Protein AF-A0A8J3CIY4-F1 (afdb_monomer_lite)

Secondary structure (DSSP, 8-state):
--GGG--HHHHHHHHHHHHHHHHHHHHHHHH-TT------PPP-----HHHHHHHHHHHHHHHHHHHHH-TT--

Foldseek 3Di:
DDLVPDDPVNVVVLVVVLVVLVVVQVVCLVPPPVSDRDDDDRDPHPDDPVNVVVVVVVVVVVVVVCCVVPVPDD

pLDDT: mean 73.5, std 9.36, range [50.06, 87.5]

Organism: NCBI:txid907463

Radius of gyration: 15.4 Å; chains: 1; bounding box: 39×32×33 Å

Structure (mmCIF, N/CA/C/O backbone):
data_AF-A0A8J3CIY4-F1
#
_entry.id   AF-A0A8J3CIY4-F1
#
loop_
_atom_site.group_PDB
_atom_site.id
_atom_site.type_symbol
_atom_site.label_atom_id
_atom_site.label_alt_id
_atom_site.label_comp_id
_atom_site.label_asym_id
_atom_site.label_entity_id
_atom_site.label_seq_id
_atom_site.pdbx_PDB_ins_code
_atom_site.Cartn_x
_atom_site.Cartn_y
_atom_site.Cartn_z
_atom_site.occupancy
_atom_site.B_iso_or_equiv
_atom_site.auth_seq_id
_atom_site.auth_comp_id
_atom_site.auth_asym_id
_atom_site.auth_atom_id
_atom_site.pdbx_PDB_model_num
ATOM 1 N N . MET A 1 1 ? -23.953 -4.248 1.370 1.00 50.22 1 MET A N 1
ATOM 2 C CA . MET A 1 1 ? -23.136 -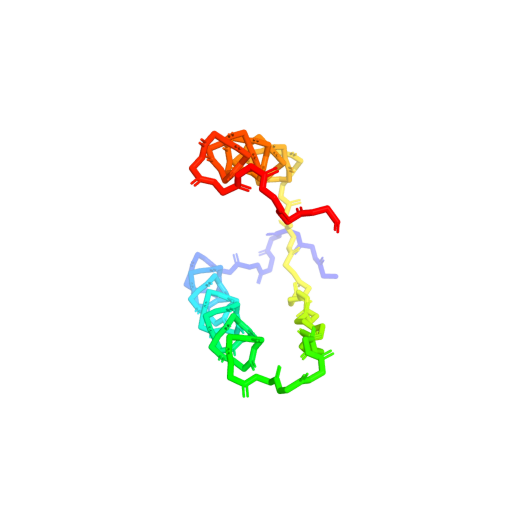5.305 1.997 1.00 50.22 1 MET A CA 1
ATOM 3 C C . MET A 1 1 ? -22.546 -4.702 3.255 1.00 50.22 1 MET A C 1
ATOM 5 O O . MET A 1 1 ? -21.900 -3.665 3.147 1.00 50.22 1 MET A O 1
ATOM 9 N N . GLY A 1 2 ? -22.918 -5.224 4.423 1.00 53.53 2 GLY A N 1
ATOM 10 C CA . GLY A 1 2 ? -22.474 -4.705 5.720 1.00 53.53 2 GLY A CA 1
ATOM 11 C C . GLY A 1 2 ? -21.101 -5.257 6.122 1.00 53.53 2 GLY A C 1
ATOM 12 O O . GLY A 1 2 ? -20.601 -6.198 5.507 1.00 53.53 2 GLY A O 1
ATOM 13 N N . LEU A 1 3 ? -20.485 -4.638 7.136 1.00 55.56 3 LEU A N 1
ATOM 14 C CA . LEU A 1 3 ? -19.190 -5.027 7.729 1.00 55.56 3 LEU A CA 1
ATOM 15 C C . LEU A 1 3 ? -19.164 -6.486 8.230 1.00 55.56 3 LEU A C 1
ATOM 17 O O . LEU A 1 3 ? -18.105 -7.083 8.352 1.00 55.56 3 LEU A O 1
ATOM 21 N N . ASP A 1 4 ? -20.334 -7.050 8.503 1.00 62.88 4 ASP A N 1
ATOM 22 C CA . ASP A 1 4 ? -20.597 -8.398 9.005 1.00 62.88 4 ASP A CA 1
ATOM 23 C C . ASP A 1 4 ? -20.431 -9.512 7.957 1.00 62.88 4 ASP A C 1
ATOM 25 O O . ASP A 1 4 ? -20.371 -10.685 8.316 1.00 62.88 4 ASP A O 1
ATOM 29 N N . GLN A 1 5 ? -20.342 -9.163 6.670 1.00 64.38 5 GLN A N 1
ATOM 30 C CA . GLN A 1 5 ? -20.262 -10.136 5.572 1.00 64.38 5 GLN A CA 1
ATOM 31 C C . GLN A 1 5 ? -18.833 -10.471 5.133 1.00 64.38 5 GLN A C 1
ATOM 33 O O . GLN A 1 5 ? -18.666 -11.293 4.238 1.00 64.38 5 GLN A O 1
ATOM 38 N N . TRP A 1 6 ? -17.815 -9.843 5.724 1.00 66.06 6 TRP A N 1
ATOM 39 C CA . TRP A 1 6 ? -16.419 -10.079 5.361 1.00 66.06 6 TRP A CA 1
ATOM 40 C C . TRP A 1 6 ? -15.762 -11.052 6.333 1.00 66.06 6 TRP A C 1
ATOM 42 O O . TRP A 1 6 ? -15.661 -10.796 7.533 1.00 66.06 6 TRP A O 1
ATOM 52 N N . SER A 1 7 ? -15.286 -12.182 5.816 1.00 78.12 7 SER A N 1
ATOM 53 C CA . SER A 1 7 ? -14.392 -13.046 6.581 1.00 78.12 7 SER A CA 1
ATOM 54 C C . SER A 1 7 ? -12.974 -12.459 6.609 1.00 78.12 7 SER A C 1
ATOM 56 O O . SER A 1 7 ? -12.512 -11.862 5.635 1.00 78.12 7 SER A O 1
ATOM 58 N N . ARG A 1 8 ? -12.218 -12.710 7.689 1.00 75.94 8 ARG A N 1
ATOM 59 C CA . ARG A 1 8 ? -10.784 -12.344 7.768 1.00 75.94 8 ARG A CA 1
ATOM 60 C C . ARG A 1 8 ? -9.967 -12.894 6.594 1.00 75.94 8 ARG A C 1
ATOM 62 O O . ARG A 1 8 ? -8.971 -12.303 6.191 1.00 75.94 8 ARG A O 1
ATOM 69 N N . THR A 1 9 ? -10.368 -14.044 6.057 1.00 78.00 9 THR A N 1
ATOM 70 C CA . THR A 1 9 ? -9.714 -14.662 4.901 1.00 78.00 9 THR A CA 1
ATOM 71 C C . THR A 1 9 ? -9.958 -13.858 3.624 1.00 78.00 9 THR A C 1
ATOM 73 O O . THR A 1 9 ? -9.021 -13.654 2.856 1.00 78.00 9 THR A O 1
ATOM 76 N N . GLU A 1 10 ? -11.174 -13.358 3.403 1.00 77.75 10 GLU A N 1
ATOM 77 C CA . GLU A 1 10 ? -11.493 -12.488 2.262 1.00 77.75 10 GLU A CA 1
ATOM 78 C C . GLU A 1 10 ? -10.805 -11.127 2.371 1.00 77.75 10 GLU A C 1
ATOM 80 O O . GLU A 1 10 ? -10.320 -10.614 1.361 1.00 77.75 10 GLU A O 1
ATOM 85 N N . GLU A 1 11 ? -10.691 -10.573 3.582 1.00 75.44 11 GLU A N 1
ATOM 86 C CA . GLU A 1 11 ? -9.904 -9.361 3.843 1.00 75.44 11 GLU A CA 1
ATOM 87 C C . GLU A 1 11 ? -8.436 -9.562 3.454 1.00 75.44 11 GLU A C 1
ATOM 89 O O . GLU A 1 11 ? -7.888 -8.774 2.679 1.00 75.44 11 GLU A O 1
ATOM 94 N N . LEU A 1 12 ? -7.818 -10.653 3.921 1.00 80.25 12 LEU A N 1
ATOM 95 C CA . LEU A 1 12 ? -6.423 -10.979 3.624 1.00 80.25 12 LEU A CA 1
ATOM 96 C C . LEU A 1 12 ? -6.197 -11.211 2.122 1.00 80.25 12 LEU A C 1
ATOM 98 O O . LEU A 1 12 ? -5.252 -10.676 1.545 1.00 80.25 12 LEU A O 1
ATOM 102 N N . LEU A 1 13 ? -7.063 -11.991 1.471 1.00 81.88 13 LEU A N 1
ATOM 103 C CA . LEU A 1 13 ? -6.965 -12.256 0.033 1.00 81.88 13 LEU A 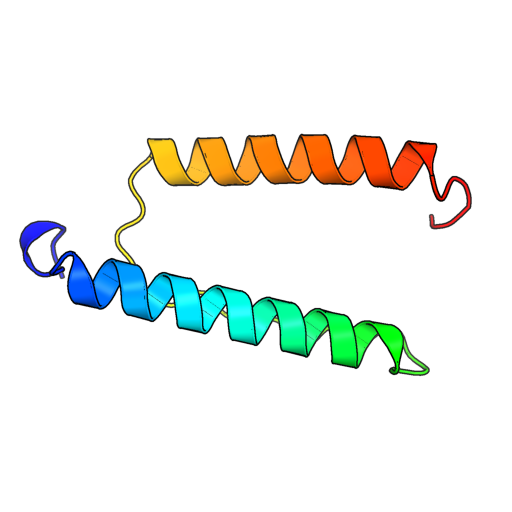CA 1
ATOM 104 C C . LEU A 1 13 ? -7.124 -10.973 -0.782 1.00 81.88 13 LEU A C 1
ATOM 106 O O . LEU A 1 13 ? -6.381 -10.751 -1.737 1.00 81.88 13 LEU A O 1
ATOM 110 N N . THR A 1 14 ? -8.059 -10.111 -0.387 1.00 80.81 14 THR A N 1
ATOM 111 C CA . THR A 1 14 ? -8.268 -8.813 -1.033 1.00 80.81 14 THR A CA 1
ATOM 112 C C . THR A 1 14 ? -7.034 -7.932 -0.888 1.00 80.81 14 THR A C 1
ATOM 114 O O . THR A 1 14 ? -6.578 -7.379 -1.887 1.00 80.81 14 THR A O 1
ATOM 117 N N . TYR A 1 15 ? -6.447 -7.872 0.309 1.00 81.38 15 TYR A N 1
ATOM 118 C CA . TYR A 1 15 ? -5.205 -7.143 0.559 1.00 81.38 15 TYR A CA 1
ATOM 119 C C . TYR A 1 15 ? -4.061 -7.636 -0.338 1.00 81.38 15 TYR A C 1
ATOM 121 O O . TYR A 1 15 ? -3.435 -6.848 -1.042 1.00 81.38 15 TYR A O 1
ATOM 129 N N . VAL A 1 16 ? -3.845 -8.953 -0.410 1.00 82.81 16 VAL A N 1
ATOM 130 C CA . VAL A 1 16 ? -2.812 -9.548 -1.274 1.00 82.81 16 VAL A CA 1
ATOM 131 C C . VAL A 1 16 ? -3.049 -9.210 -2.750 1.00 82.81 16 VAL A C 1
ATOM 133 O O . VAL A 1 16 ? -2.112 -8.861 -3.469 1.00 82.81 16 VAL A O 1
ATOM 136 N N . VAL A 1 17 ? -4.296 -9.280 -3.222 1.00 83.88 17 VAL A N 1
ATOM 137 C CA . VAL A 1 17 ? -4.642 -8.935 -4.609 1.00 83.88 17 VAL A CA 1
ATOM 138 C C . VAL A 1 17 ? -4.396 -7.452 -4.897 1.00 83.88 17 VAL A C 1
ATOM 140 O O . VAL A 1 17 ? -3.911 -7.121 -5.982 1.00 83.88 17 VAL A O 1
ATOM 143 N N . GLU A 1 18 ? -4.715 -6.557 -3.960 1.00 81.44 18 GLU A N 1
ATOM 144 C CA . GLU A 1 18 ? -4.446 -5.120 -4.087 1.00 81.44 18 GLU A CA 1
ATOM 145 C C . GLU A 1 18 ? -2.941 -4.834 -4.155 1.00 81.44 18 GLU A C 1
ATOM 147 O O . GLU A 1 18 ? -2.505 -4.133 -5.072 1.00 81.44 18 GLU A O 1
ATOM 152 N N . GLU A 1 19 ? -2.134 -5.458 -3.295 1.00 83.94 19 GLU A N 1
ATOM 153 C CA . GLU A 1 19 ? -0.673 -5.322 -3.320 1.00 83.94 19 GLU A CA 1
ATOM 154 C C . GLU A 1 19 ? -0.057 -5.840 -4.627 1.00 83.94 19 GLU A C 1
ATOM 156 O O . GLU A 1 19 ? 0.767 -5.163 -5.245 1.00 83.94 19 GLU A O 1
ATOM 161 N N . ILE A 1 20 ? -0.517 -6.988 -5.138 1.00 85.88 20 ILE A N 1
ATOM 162 C CA . ILE A 1 20 ? -0.069 -7.509 -6.441 1.00 85.88 20 ILE A CA 1
ATOM 163 C C . ILE A 1 20 ? -0.425 -6.536 -7.574 1.00 85.88 20 ILE A C 1
ATOM 165 O O . ILE A 1 20 ? 0.381 -6.306 -8.484 1.00 85.88 20 ILE A O 1
ATOM 169 N N . ARG A 1 21 ? -1.627 -5.944 -7.548 1.00 81.25 21 ARG A N 1
ATOM 170 C CA . ARG A 1 21 ? -2.045 -4.957 -8.557 1.00 81.25 21 ARG A CA 1
ATOM 171 C C . ARG A 1 21 ? -1.209 -3.682 -8.476 1.00 81.25 21 ARG A C 1
ATOM 173 O O . ARG A 1 21 ? -0.829 -3.168 -9.529 1.00 81.25 21 ARG A O 1
ATOM 180 N N . ASN A 1 22 ? -0.903 -3.205 -7.272 1.00 81.06 22 ASN A N 1
ATOM 181 C CA . ASN A 1 22 ? -0.024 -2.058 -7.051 1.00 81.06 22 ASN A CA 1
ATOM 182 C C . ASN A 1 22 ? 1.381 -2.334 -7.583 1.00 81.06 22 ASN A C 1
ATOM 184 O O . ASN A 1 22 ? 1.902 -1.542 -8.369 1.00 81.06 22 ASN A O 1
ATOM 188 N N . LEU A 1 23 ? 1.956 -3.491 -7.247 1.00 81.81 23 LEU A N 1
ATOM 189 C CA . LEU A 1 23 ? 3.275 -3.892 -7.725 1.00 81.81 23 LEU A CA 1
ATOM 190 C C . LEU A 1 23 ? 3.310 -3.944 -9.256 1.00 81.81 23 LEU A C 1
ATOM 192 O O . LEU A 1 23 ? 4.172 -3.326 -9.875 1.00 81.81 23 LEU A O 1
ATOM 196 N N . ARG A 1 24 ? 2.304 -4.569 -9.883 1.00 82.19 24 ARG A N 1
ATOM 197 C CA . ARG A 1 24 ? 2.154 -4.591 -11.346 1.00 82.19 24 ARG A CA 1
ATOM 198 C C . ARG A 1 24 ? 2.059 -3.182 -11.937 1.00 82.19 24 ARG A C 1
ATOM 200 O O . ARG A 1 24 ? 2.681 -2.916 -12.964 1.00 82.19 24 ARG A O 1
ATOM 207 N N . ALA A 1 25 ? 1.285 -2.286 -11.325 1.00 80.38 25 ALA A N 1
ATOM 208 C CA . ALA A 1 25 ? 1.140 -0.912 -11.799 1.00 80.38 25 ALA A CA 1
ATOM 209 C C . ALA A 1 25 ? 2.463 -0.134 -11.715 1.00 80.38 25 ALA A C 1
ATOM 211 O O . ALA A 1 25 ? 2.803 0.572 -12.664 1.00 80.38 25 ALA A O 1
ATOM 212 N N . VAL A 1 26 ? 3.235 -0.317 -10.638 1.00 80.06 26 VAL A N 1
ATOM 213 C CA . VAL A 1 26 ? 4.576 0.268 -10.470 1.00 80.06 26 VAL A CA 1
ATOM 214 C C . VAL A 1 26 ? 5.555 -0.296 -11.497 1.00 80.06 26 VAL A C 1
ATOM 216 O O . VAL A 1 26 ? 6.270 0.473 -12.136 1.00 80.06 26 VAL A O 1
ATOM 219 N N . THR A 1 27 ? 5.562 -1.613 -11.720 1.00 81.62 27 THR A N 1
ATOM 220 C CA . THR A 1 27 ? 6.420 -2.235 -12.738 1.00 81.62 27 THR A CA 1
ATOM 221 C C . THR A 1 27 ? 6.103 -1.693 -14.129 1.00 81.62 27 THR A C 1
ATOM 223 O O . THR A 1 27 ? 7.021 -1.323 -14.859 1.00 81.62 27 THR A O 1
ATOM 226 N N . ILE A 1 28 ? 4.819 -1.583 -14.487 1.00 79.00 28 ILE A N 1
ATOM 227 C CA . ILE A 1 28 ? 4.396 -0.992 -15.764 1.00 79.00 28 ILE A CA 1
ATOM 228 C C . ILE A 1 28 ? 4.833 0.472 -15.849 1.00 79.00 28 ILE A C 1
ATOM 230 O O . ILE A 1 28 ? 5.365 0.884 -16.874 1.00 79.00 28 ILE A O 1
ATOM 234 N N . ALA A 1 29 ? 4.654 1.252 -14.782 1.00 77.19 29 ALA A N 1
ATOM 235 C CA . ALA A 1 29 ? 5.055 2.655 -14.749 1.00 77.19 29 ALA A CA 1
ATOM 236 C C . ALA A 1 29 ? 6.567 2.837 -14.948 1.00 77.19 29 ALA A C 1
ATOM 238 O O . ALA A 1 29 ? 6.975 3.718 -15.701 1.00 77.19 29 ALA A O 1
ATOM 239 N N . ALA A 1 30 ? 7.385 1.985 -14.323 1.00 78.25 30 ALA A N 1
ATOM 240 C CA . ALA A 1 30 ? 8.841 2.023 -14.435 1.00 78.25 30 ALA 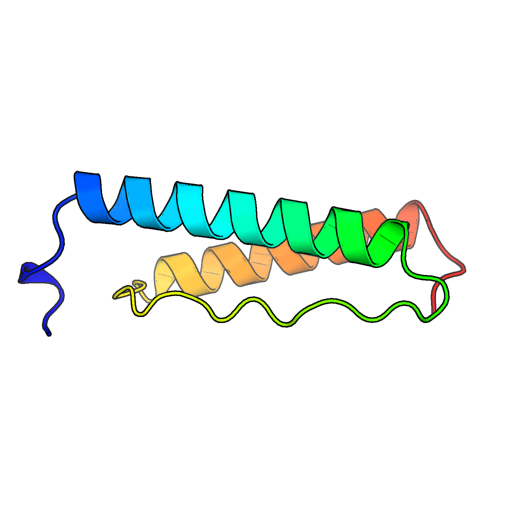A CA 1
ATOM 241 C C . ALA A 1 30 ? 9.346 1.719 -15.857 1.00 78.25 30 ALA A C 1
ATOM 243 O O . ALA A 1 30 ? 10.377 2.252 -16.256 1.00 78.25 30 ALA A O 1
ATOM 244 N N . HIS A 1 31 ? 8.616 0.899 -16.619 1.00 77.00 31 HIS A N 1
ATOM 245 C CA . HIS A 1 31 ? 8.992 0.483 -17.978 1.00 77.00 31 HIS A CA 1
ATOM 246 C C . HIS A 1 31 ? 8.194 1.200 -19.081 1.00 77.00 31 HIS A C 1
ATOM 248 O O . HIS A 1 31 ? 8.414 0.965 -20.265 1.00 77.00 31 HIS A O 1
ATOM 254 N N . SER A 1 32 ? 7.246 2.066 -18.719 1.00 75.19 32 SER A N 1
ATOM 255 C CA . SER A 1 32 ? 6.419 2.806 -19.669 1.00 75.19 32 SER A CA 1
ATOM 256 C C . SER A 1 32 ? 7.153 4.062 -20.143 1.00 75.19 32 SER A C 1
ATOM 258 O O . SER A 1 32 ? 7.304 5.008 -19.371 1.00 75.19 32 SER A O 1
ATOM 260 N N . GLU A 1 33 ? 7.443 4.156 -21.443 1.00 66.94 33 GLU A N 1
ATOM 261 C CA . GLU A 1 33 ? 8.039 5.347 -22.081 1.00 66.94 33 GLU A CA 1
ATOM 262 C C . GLU A 1 33 ? 7.249 6.650 -21.836 1.00 66.94 33 GLU A C 1
ATOM 264 O O . GLU A 1 33 ? 7.815 7.738 -21.847 1.00 66.94 33 GLU A O 1
ATOM 269 N N . ARG A 1 34 ? 5.933 6.558 -21.586 1.00 69.69 34 ARG A N 1
ATOM 270 C CA . ARG A 1 34 ? 5.038 7.711 -21.344 1.00 69.69 34 ARG A CA 1
ATOM 271 C C . ARG A 1 34 ? 4.633 7.912 -19.877 1.00 69.69 34 ARG A C 1
ATOM 273 O O . ARG A 1 34 ? 3.702 8.670 -19.615 1.00 69.69 34 ARG A O 1
ATOM 280 N N . GLY A 1 35 ? 5.250 7.198 -18.930 1.00 60.81 35 GLY A N 1
ATOM 281 C CA . GLY A 1 35 ? 4.905 7.266 -17.499 1.00 60.81 35 GLY A CA 1
ATOM 282 C C . GLY A 1 35 ? 3.434 6.975 -17.141 1.00 60.81 35 GLY A C 1
ATOM 283 O O . GLY A 1 35 ? 2.956 7.423 -16.099 1.00 60.81 35 GLY A O 1
ATOM 284 N N . ARG A 1 36 ? 2.670 6.265 -17.987 1.00 61.38 36 ARG A N 1
ATOM 285 C C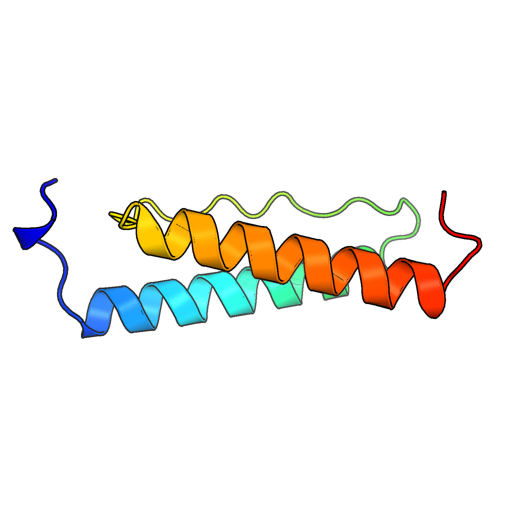A . ARG A 1 36 ? 1.246 6.000 -17.725 1.00 61.38 36 ARG A CA 1
ATOM 286 C C . ARG A 1 36 ? 1.095 4.887 -16.693 1.00 61.38 36 ARG A C 1
ATOM 288 O O . ARG A 1 36 ? 1.217 3.710 -17.017 1.00 61.38 36 ARG A O 1
ATOM 295 N N . VAL A 1 37 ? 0.770 5.274 -15.462 1.00 66.81 37 VAL A N 1
ATOM 296 C CA . VAL A 1 37 ? 0.398 4.348 -14.387 1.00 66.81 37 VAL A CA 1
ATOM 297 C C . VAL A 1 37 ? -1.028 3.835 -14.638 1.00 66.81 37 VAL A C 1
ATOM 299 O O . VAL A 1 37 ? -1.959 4.646 -14.710 1.00 66.81 37 VAL A O 1
ATOM 302 N N . PRO A 1 38 ? -1.251 2.514 -14.762 1.00 68.12 38 PRO A N 1
ATOM 303 C CA . PRO A 1 38 ? -2.599 1.959 -14.774 1.00 68.12 38 PRO A CA 1
ATOM 304 C C . PRO A 1 38 ? -3.298 2.297 -13.454 1.00 68.12 38 PRO A C 1
ATOM 306 O O . PRO A 1 38 ? -2.770 2.009 -12.382 1.00 68.12 38 PRO A O 1
ATOM 309 N N . ARG A 1 39 ? -4.491 2.902 -13.511 1.00 68.31 39 ARG A N 1
ATOM 310 C CA . ARG A 1 39 ? -5.284 3.144 -12.299 1.00 68.31 39 ARG A CA 1
ATOM 311 C C . ARG A 1 39 ? -5.770 1.805 -11.752 1.00 68.31 39 ARG A C 1
ATOM 313 O O . ARG A 1 39 ? -6.667 1.192 -12.328 1.00 68.31 39 ARG A O 1
ATOM 320 N N . VAL A 1 40 ? -5.180 1.365 -10.645 1.00 69.44 40 VAL A N 1
ATOM 321 C CA . VAL A 1 40 ? -5.681 0.225 -9.878 1.00 69.44 40 VAL A CA 1
ATOM 322 C C . VAL A 1 40 ? -6.955 0.679 -9.175 1.00 69.44 40 VAL A C 1
ATOM 324 O O . VAL A 1 40 ? -6.913 1.557 -8.317 1.00 69.44 40 VAL A O 1
ATOM 327 N N . GLN A 1 41 ? -8.100 0.132 -9.583 1.00 70.62 41 GLN A N 1
ATOM 328 C CA . GLN A 1 41 ? -9.341 0.351 -8.848 1.00 70.62 41 GLN A CA 1
ATOM 329 C C . GLN A 1 41 ? -9.315 -0.521 -7.587 1.00 70.62 41 GLN A C 1
ATOM 331 O O . GLN A 1 41 ? -9.125 -1.740 -7.715 1.00 70.62 41 GLN A O 1
ATOM 336 N N . PRO A 1 42 ? -9.470 0.081 -6.394 1.00 65.06 42 PRO A N 1
ATOM 337 C CA . PRO A 1 42 ? -9.550 -0.676 -5.156 1.00 65.06 42 PRO A CA 1
ATOM 338 C C . PRO A 1 42 ? -10.790 -1.567 -5.180 1.00 65.06 42 PRO A C 1
ATOM 340 O O . PRO A 1 42 ? -11.828 -1.199 -5.740 1.00 65.06 42 PRO A O 1
ATOM 343 N N . LEU A 1 43 ? -10.671 -2.756 -4.597 1.00 69.69 43 LEU A N 1
ATOM 344 C CA . LEU A 1 43 ? -11.816 -3.641 -4.440 1.00 69.69 43 LEU A CA 1
ATOM 345 C C . LEU A 1 43 ? -12.747 -3.056 -3.366 1.00 69.69 43 LEU A C 1
ATOM 347 O O . LEU A 1 43 ? -12.279 -2.394 -2.434 1.00 69.69 43 LEU A O 1
ATOM 351 N N . PRO A 1 44 ? -14.072 -3.247 -3.488 1.00 63.34 44 PRO A N 1
ATOM 352 C CA . PRO A 1 44 ? -15.026 -2.715 -2.524 1.00 63.34 44 PRO A CA 1
ATOM 353 C C . PRO A 1 44 ? -14.919 -3.480 -1.197 1.00 63.34 44 PRO A C 1
ATOM 355 O O . PRO A 1 44 ? -15.709 -4.381 -0.943 1.00 63.34 44 PRO A O 1
ATOM 358 N N . ARG A 1 45 ? -13.940 -3.124 -0.357 1.00 67.31 45 ARG A N 1
ATOM 359 C CA . ARG A 1 45 ? -13.789 -3.620 1.017 1.00 67.31 45 ARG A CA 1
ATOM 360 C C . ARG A 1 45 ? -14.339 -2.606 2.021 1.00 67.31 45 ARG A C 1
ATOM 362 O O . ARG A 1 45 ? -14.196 -1.396 1.799 1.00 67.31 45 ARG A O 1
ATOM 369 N N . PRO A 1 46 ? -14.955 -3.046 3.126 1.00 62.97 46 PRO A N 1
ATOM 370 C CA . PRO A 1 46 ? -15.426 -2.147 4.160 1.00 62.97 46 PRO A CA 1
ATOM 371 C C . PRO A 1 46 ? -14.223 -1.665 4.982 1.00 62.97 46 PRO A C 1
ATOM 373 O O . PRO A 1 46 ? -13.973 -2.144 6.079 1.00 62.97 46 PRO A O 1
ATOM 376 N N . LYS A 1 47 ? -13.447 -0.714 4.439 1.00 65.19 47 LYS A N 1
ATOM 377 C CA . LYS A 1 47 ? -12.327 -0.115 5.177 1.00 65.19 47 LYS A CA 1
ATOM 378 C C . LYS A 1 47 ? -12.867 0.638 6.384 1.00 65.19 47 LYS A C 1
ATOM 380 O O . LYS A 1 47 ? -13.639 1.604 6.237 1.00 65.19 47 LYS A O 1
ATOM 385 N N . THR A 1 48 ? -12.408 0.241 7.561 1.00 64.25 48 THR A N 1
ATOM 386 C CA . THR A 1 48 ? -12.639 0.995 8.788 1.00 64.25 48 THR A CA 1
ATOM 387 C C . THR A 1 48 ? -12.039 2.399 8.647 1.00 64.25 48 THR A C 1
ATOM 389 O O . THR A 1 48 ? -11.146 2.656 7.834 1.00 64.25 48 THR A O 1
ATOM 392 N N . ALA A 1 49 ? -12.584 3.369 9.385 1.00 64.62 49 ALA A N 1
ATOM 393 C CA . ALA A 1 49 ? -12.090 4.747 9.330 1.00 64.62 49 ALA A CA 1
ATOM 394 C C . ALA A 1 49 ? -10.602 4.849 9.726 1.00 64.62 49 ALA A C 1
ATOM 396 O O . ALA A 1 49 ? -9.896 5.697 9.189 1.00 64.62 49 ALA A O 1
ATOM 397 N N . LEU A 1 50 ? -10.144 3.948 10.604 1.00 67.44 50 LEU A N 1
ATOM 398 C CA . LEU A 1 50 ? -8.754 3.801 11.040 1.00 67.44 50 LEU A CA 1
ATOM 399 C C . LEU A 1 50 ? -7.824 3.374 9.900 1.00 67.44 50 LEU A C 1
ATOM 401 O O . LEU A 1 50 ? -6.858 4.074 9.628 1.00 67.44 50 LEU A O 1
ATOM 405 N N . GLU A 1 51 ? -8.158 2.318 9.155 1.00 71.12 51 GLU A N 1
ATOM 406 C CA . GLU A 1 51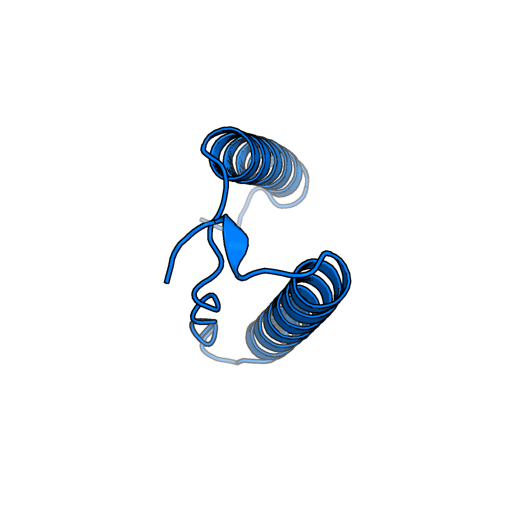 ? -7.313 1.839 8.045 1.00 71.12 51 GLU A CA 1
ATOM 407 C C . GLU A 1 51 ? -7.114 2.896 6.950 1.00 71.12 51 GLU A C 1
ATOM 409 O O . GLU A 1 51 ? -6.047 3.005 6.351 1.00 71.12 51 GLU A O 1
ATOM 414 N N . ARG A 1 52 ? -8.141 3.715 6.680 1.00 70.38 52 ARG A N 1
ATOM 415 C CA . ARG A 1 52 ? -8.022 4.838 5.733 1.00 70.38 52 ARG A CA 1
ATOM 416 C C . ARG A 1 52 ? -7.076 5.929 6.227 1.00 70.38 52 ARG A C 1
ATOM 418 O O . ARG A 1 52 ? -6.520 6.661 5.408 1.00 70.38 52 ARG A O 1
ATOM 425 N N . LEU A 1 53 ? -6.961 6.077 7.542 1.00 72.81 53 LEU A N 1
ATOM 426 C CA . LEU A 1 53 ? -6.087 7.046 8.184 1.00 72.81 53 LEU A CA 1
ATOM 427 C C . LEU A 1 53 ? -4.637 6.542 8.155 1.00 72.81 53 LEU A C 1
ATOM 429 O O . LEU A 1 53 ? -3.766 7.263 7.677 1.00 72.81 53 LEU A O 1
ATOM 433 N N . GLU A 1 54 ? -4.419 5.273 8.507 1.00 79.69 54 GLU A N 1
ATOM 434 C CA . GLU A 1 54 ? -3.116 4.594 8.439 1.00 79.69 54 GLU A CA 1
ATOM 435 C C . GLU A 1 54 ? -2.538 4.577 7.013 1.00 79.69 54 GLU A C 1
ATOM 437 O O . GLU A 1 54 ? -1.375 4.924 6.805 1.00 79.69 54 GLU A O 1
ATOM 442 N N . GLU A 1 55 ? -3.352 4.258 5.995 1.00 79.69 55 GLU A N 1
ATOM 443 C CA . GLU A 1 55 ? -2.925 4.319 4.585 1.00 79.69 55 GLU A CA 1
ATOM 444 C C . GLU A 1 55 ? -2.489 5.735 4.174 1.00 79.69 55 GLU A C 1
ATOM 446 O O . GLU A 1 55 ? -1.558 5.907 3.382 1.00 79.69 55 GLU A O 1
ATOM 451 N N . ARG A 1 56 ? -3.153 6.767 4.707 1.00 80.75 56 ARG A N 1
ATOM 452 C CA . ARG A 1 56 ? -2.812 8.167 4.433 1.00 80.75 56 ARG A CA 1
ATOM 453 C C . ARG A 1 56 ? -1.465 8.541 5.038 1.00 80.75 56 ARG A C 1
ATOM 455 O O . ARG A 1 56 ? -0.640 9.121 4.332 1.00 80.75 56 ARG A O 1
ATOM 462 N N . GLU A 1 57 ? -1.244 8.183 6.298 1.00 87.50 57 GLU A N 1
ATOM 463 C CA . GLU A 1 57 ? 0.013 8.436 7.007 1.00 87.50 57 GLU A CA 1
ATOM 464 C C . GLU A 1 57 ? 1.184 7.708 6.337 1.00 87.50 57 GLU A C 1
ATOM 466 O O . GLU A 1 57 ? 2.217 8.318 6.048 1.00 87.50 57 GLU A O 1
ATOM 471 N N . ALA A 1 58 ? 1.004 6.432 5.978 1.00 82.69 58 ALA A N 1
ATOM 472 C CA . ALA A 1 58 ? 2.013 5.658 5.257 1.00 82.69 58 ALA A CA 1
ATOM 473 C C . ALA A 1 58 ? 2.392 6.308 3.912 1.00 82.69 58 ALA A C 1
ATOM 475 O O . ALA A 1 58 ? 3.573 6.378 3.555 1.00 82.69 58 ALA A O 1
ATOM 476 N N . MET A 1 59 ? 1.410 6.843 3.178 1.00 82.38 59 MET A N 1
ATOM 477 C CA . MET A 1 59 ? 1.647 7.541 1.911 1.00 82.38 59 MET A CA 1
ATOM 478 C C . MET A 1 59 ? 2.389 8.874 2.103 1.00 82.38 59 MET A C 1
ATOM 480 O O . MET A 1 59 ? 3.205 9.251 1.258 1.00 82.38 59 MET A O 1
ATOM 484 N N . GLU A 1 60 ? 2.127 9.605 3.189 1.00 85.19 60 GLU A N 1
ATOM 485 C CA . GLU A 1 60 ? 2.861 10.833 3.526 1.00 85.19 60 GLU A CA 1
ATOM 486 C C . GLU A 1 60 ? 4.323 10.548 3.870 1.00 85.19 60 GLU A C 1
ATOM 488 O O . GLU A 1 60 ? 5.215 11.217 3.338 1.00 85.19 60 GLU A O 1
ATOM 493 N N . ILE A 1 61 ? 4.577 9.512 4.672 1.00 86.44 61 ILE A N 1
ATOM 494 C CA . ILE A 1 61 ? 5.934 9.050 4.992 1.00 86.44 61 ILE A CA 1
ATOM 495 C C . ILE A 1 61 ? 6.659 8.618 3.715 1.00 86.44 61 ILE A C 1
ATOM 497 O O . ILE A 1 61 ? 7.785 9.037 3.460 1.00 86.44 61 ILE A O 1
ATOM 501 N N . HIS A 1 62 ? 6.006 7.838 2.854 1.00 80.31 62 HIS A N 1
ATOM 502 C CA . HIS A 1 62 ? 6.595 7.436 1.580 1.00 80.31 62 HIS A CA 1
ATOM 503 C C . HIS A 1 62 ? 6.980 8.648 0.715 1.00 80.31 62 HIS A C 1
ATOM 505 O O . HIS A 1 62 ? 8.093 8.718 0.194 1.00 80.31 62 HIS A O 1
ATOM 511 N N . ARG A 1 63 ? 6.091 9.643 0.591 1.00 82.06 63 ARG A N 1
ATOM 512 C CA . ARG A 1 63 ? 6.369 10.875 -0.168 1.00 82.06 63 ARG A CA 1
ATOM 513 C C . ARG A 1 63 ? 7.531 11.672 0.418 1.00 82.06 63 ARG A C 1
ATOM 515 O O . ARG A 1 63 ? 8.300 12.249 -0.353 1.00 82.06 63 ARG A O 1
ATOM 522 N N . SER A 1 64 ? 7.655 11.727 1.745 1.00 82.62 64 SER A N 1
ATOM 523 C CA . SER A 1 64 ? 8.755 12.439 2.400 1.00 82.62 64 SER A CA 1
ATOM 524 C C . SER A 1 64 ? 10.100 11.766 2.108 1.00 82.62 64 SER A C 1
ATOM 526 O O . SER A 1 64 ? 11.034 12.448 1.687 1.00 82.62 64 SER A O 1
ATOM 528 N N . ILE A 1 65 ? 10.163 10.433 2.196 1.00 82.69 65 ILE A N 1
ATOM 529 C CA . ILE A 1 65 ? 11.353 9.637 1.862 1.00 82.69 65 ILE A CA 1
ATOM 530 C C . ILE A 1 65 ? 11.721 9.810 0.384 1.00 82.69 65 ILE A C 1
ATOM 532 O O . ILE A 1 65 ? 12.868 10.113 0.059 1.00 82.69 65 ILE A O 1
ATOM 536 N N . VAL A 1 66 ? 10.755 9.678 -0.531 1.00 76.50 66 VAL A N 1
ATOM 537 C CA . VAL A 1 66 ? 11.011 9.820 -1.974 1.00 76.50 66 VAL A CA 1
ATOM 538 C C . VAL A 1 66 ? 11.545 11.211 -2.315 1.00 76.50 66 VAL A C 1
ATOM 540 O O . VAL A 1 66 ? 12.477 11.307 -3.109 1.00 76.50 66 VAL A O 1
ATOM 543 N N . ARG A 1 67 ? 11.029 12.283 -1.697 1.00 77.44 67 ARG A N 1
ATOM 544 C CA . ARG A 1 67 ? 11.565 13.644 -1.893 1.00 77.44 67 ARG A CA 1
ATOM 545 C C . ARG A 1 67 ? 13.012 13.789 -1.435 1.00 77.44 67 ARG A C 1
ATOM 547 O O . ARG A 1 67 ? 13.772 14.496 -2.087 1.00 77.44 67 ARG A O 1
ATOM 554 N N . GLN A 1 68 ? 13.385 13.147 -0.330 1.00 77.44 68 GLN A N 1
ATOM 555 C CA . GLN A 1 68 ? 14.758 13.194 0.178 1.00 77.44 68 GLN A CA 1
ATOM 556 C C . GLN A 1 68 ? 15.729 12.439 -0.739 1.00 77.44 68 GLN A C 1
ATOM 558 O O . GLN A 1 68 ? 16.848 12.895 -0.953 1.00 77.44 68 GLN A O 1
ATOM 563 N N . VAL A 1 69 ? 15.301 11.301 -1.295 1.00 76.50 69 VAL A N 1
ATOM 564 C CA . VAL A 1 69 ? 16.163 10.415 -2.096 1.00 76.50 69 VAL A CA 1
ATOM 565 C C . VAL A 1 69 ? 16.180 10.792 -3.587 1.00 76.50 69 VAL A C 1
ATOM 567 O O . VAL A 1 69 ? 17.183 10.584 -4.264 1.00 76.50 69 VAL A O 1
ATOM 570 N N . LEU A 1 70 ? 15.095 11.365 -4.120 1.00 74.38 70 LEU A N 1
ATOM 571 C CA . LEU A 1 70 ? 14.938 11.740 -5.533 1.00 74.38 70 LEU A CA 1
ATOM 572 C C . LEU A 1 70 ? 14.442 13.195 -5.674 1.00 74.38 70 LEU A C 1
ATOM 574 O O . LEU A 1 70 ? 13.284 13.422 -6.034 1.00 74.38 70 LEU A O 1
ATOM 578 N N . PRO A 1 71 ? 15.309 14.199 -5.446 1.00 65.38 71 PRO A N 1
ATOM 579 C CA . PRO A 1 71 ? 14.901 15.606 -5.364 1.00 65.38 71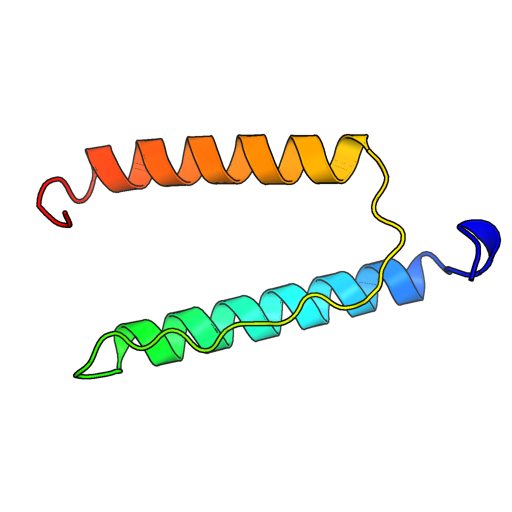 PRO A CA 1
ATOM 580 C C . PRO A 1 71 ? 14.397 16.228 -6.684 1.00 65.38 71 PRO A C 1
ATOM 582 O O . PRO A 1 71 ? 13.708 17.242 -6.641 1.00 65.38 71 PRO A O 1
ATOM 585 N N . ASN A 1 72 ? 14.681 15.627 -7.849 1.00 56.81 72 ASN A N 1
ATOM 586 C CA . ASN A 1 72 ? 14.414 16.222 -9.174 1.00 56.81 72 ASN A CA 1
ATOM 587 C C . ASN A 1 72 ? 13.192 15.655 -9.933 1.00 56.81 72 ASN A C 1
ATOM 589 O O . ASN A 1 72 ? 13.042 15.930 -11.121 1.00 56.81 72 ASN A O 1
ATOM 593 N N . ARG A 1 73 ? 12.314 14.859 -9.305 1.00 51.00 73 ARG A N 1
ATOM 594 C CA . ARG A 1 73 ? 11.037 14.443 -9.926 1.00 51.00 73 ARG A CA 1
ATOM 595 C C . ARG A 1 73 ? 9.898 15.344 -9.442 1.00 51.00 73 ARG A C 1
ATOM 597 O O . ARG A 1 73 ? 9.203 15.003 -8.485 1.00 51.00 73 ARG A O 1
ATOM 604 N N . GLY A 1 74 ? 9.766 16.500 -10.093 1.00 50.06 74 GLY A N 1
ATOM 605 C CA . GLY A 1 74 ? 8.601 17.390 -10.051 1.00 50.06 74 GLY A CA 1
ATOM 606 C C . GLY A 1 74 ? 7.822 17.298 -11.351 1.00 50.06 74 GLY A C 1
ATOM 607 O O . GLY A 1 74 ? 8.489 17.251 -12.408 1.00 50.06 74 GLY A O 1
#

Sequence (74 aa):
MGLDQWSRTEELLTYVVEEIRNLRAVTIAAHSERGRVPRVQPLPRPKTALERLEEREAMEIHRSIVRQVLPNRG